Protein AF-A0A7U2R170-F1 (afdb_monomer_lite)

Structure (mmCIF, N/CA/C/O backbone):
data_AF-A0A7U2R170-F1
#
_entry.id   AF-A0A7U2R170-F1
#
loop_
_atom_site.group_PDB
_atom_site.id
_atom_site.type_symbol
_atom_site.label_atom_id
_atom_site.label_alt_id
_atom_site.label_comp_id
_atom_site.label_asym_id
_atom_site.label_entity_id
_atom_site.label_seq_id
_atom_site.pdbx_PDB_ins_code
_atom_site.Cartn_x
_atom_site.Cartn_y
_atom_site.Cartn_z
_atom_site.occupancy
_atom_site.B_iso_or_equiv
_atom_site.auth_seq_id
_atom_site.auth_comp_id
_atom_site.auth_asym_id
_atom_site.auth_atom_id
_atom_site.pdbx_PDB_model_num
ATOM 1 N N . MET A 1 1 ? 40.709 6.756 3.808 1.00 40.75 1 MET A N 1
ATOM 2 C CA . MET A 1 1 ? 39.372 6.454 4.361 1.00 40.75 1 MET A CA 1
ATOM 3 C C . MET A 1 1 ? 38.359 6.816 3.289 1.00 40.75 1 MET A C 1
ATOM 5 O O . MET A 1 1 ? 38.402 7.969 2.874 1.00 40.75 1 MET A O 1
ATOM 9 N N . PRO A 1 2 ? 37.544 5.894 2.751 1.00 46.97 2 PRO A N 1
ATOM 10 C CA . PRO A 1 2 ? 36.473 6.297 1.856 1.00 46.97 2 PRO A CA 1
ATOM 11 C C . PRO A 1 2 ? 35.321 6.879 2.682 1.00 46.97 2 PRO A C 1
ATOM 13 O O . PRO A 1 2 ? 35.068 6.455 3.809 1.00 46.97 2 PRO A O 1
ATOM 16 N N . SER A 1 3 ? 34.716 7.917 2.118 1.00 48.41 3 SER A N 1
ATOM 17 C CA . SER A 1 3 ? 33.697 8.773 2.718 1.00 48.41 3 SER A CA 1
ATOM 18 C C . SER A 1 3 ? 32.460 7.972 3.130 1.00 48.41 3 SER A C 1
ATOM 20 O O . SER A 1 3 ? 31.858 7.298 2.297 1.00 48.41 3 SER A O 1
ATOM 22 N N . LEU A 1 4 ? 32.089 8.074 4.405 1.00 58.50 4 LEU A N 1
ATOM 23 C CA . LEU A 1 4 ? 30.773 7.693 4.911 1.00 58.50 4 LEU A CA 1
ATOM 24 C C . LEU A 1 4 ? 29.736 8.738 4.468 1.00 58.50 4 LEU A C 1
ATOM 26 O O . LEU A 1 4 ? 30.036 9.931 4.410 1.00 58.50 4 LEU A O 1
ATOM 30 N N . ASP A 1 5 ? 28.539 8.244 4.163 1.00 45.16 5 ASP A N 1
ATOM 31 C CA . ASP A 1 5 ? 27.272 8.974 4.083 1.00 45.16 5 ASP A CA 1
ATOM 32 C C . ASP A 1 5 ? 27.109 10.023 2.972 1.00 45.16 5 ASP A C 1
ATOM 34 O O . ASP A 1 5 ? 26.873 11.205 3.212 1.00 45.16 5 ASP A O 1
ATOM 38 N N . SER A 1 6 ? 27.048 9.558 1.721 1.00 44.22 6 SER A N 1
ATOM 39 C CA . SER A 1 6 ? 26.033 10.103 0.805 1.00 44.22 6 SER A CA 1
ATOM 40 C C . SER A 1 6 ? 24.726 9.344 1.018 1.00 44.22 6 SER A C 1
ATOM 42 O O . SER A 1 6 ? 24.287 8.572 0.173 1.00 44.22 6 SER A O 1
ATOM 44 N N . CYS A 1 7 ? 24.080 9.581 2.162 1.00 52.56 7 CYS A N 1
ATOM 45 C CA . CYS A 1 7 ? 22.629 9.452 2.238 1.00 52.56 7 CYS A CA 1
ATOM 46 C C . CYS A 1 7 ? 22.054 10.587 1.387 1.00 52.56 7 CYS A C 1
ATOM 48 O O . CYS A 1 7 ? 21.717 11.662 1.890 1.00 52.56 7 CYS A O 1
ATOM 50 N N . SER A 1 8 ? 22.043 10.382 0.067 1.00 57.25 8 SER A N 1
ATOM 51 C CA . SER A 1 8 ? 21.353 11.254 -0.870 1.00 57.25 8 SER A CA 1
ATOM 52 C C . SER A 1 8 ? 19.898 11.302 -0.431 1.00 57.25 8 SER A C 1
ATOM 54 O O . SER A 1 8 ? 19.175 10.316 -0.550 1.00 57.25 8 SER A O 1
ATOM 56 N N . LYS A 1 9 ? 19.477 12.442 0.126 1.00 61.91 9 LYS A N 1
ATOM 57 C CA . LYS A 1 9 ? 18.053 12.717 0.313 1.00 61.91 9 LYS A CA 1
ATOM 58 C C . LYS A 1 9 ? 17.364 12.464 -1.031 1.00 61.91 9 LYS A C 1
ATOM 60 O O . LYS A 1 9 ? 17.925 12.885 -2.051 1.00 61.91 9 LYS A O 1
ATOM 65 N N . PRO A 1 10 ? 16.210 11.779 -1.050 1.00 61.88 10 PRO A N 1
ATOM 66 C CA . PRO A 1 10 ? 15.479 11.588 -2.289 1.00 61.88 10 PRO A CA 1
ATOM 67 C C . PRO A 1 10 ? 15.266 12.955 -2.942 1.00 61.88 10 PRO A C 1
ATOM 69 O O . PRO A 1 10 ? 14.991 13.951 -2.268 1.00 61.88 10 PRO A O 1
ATOM 72 N N . SER A 1 11 ? 15.474 13.020 -4.258 1.00 75.62 11 SER A N 1
ATOM 7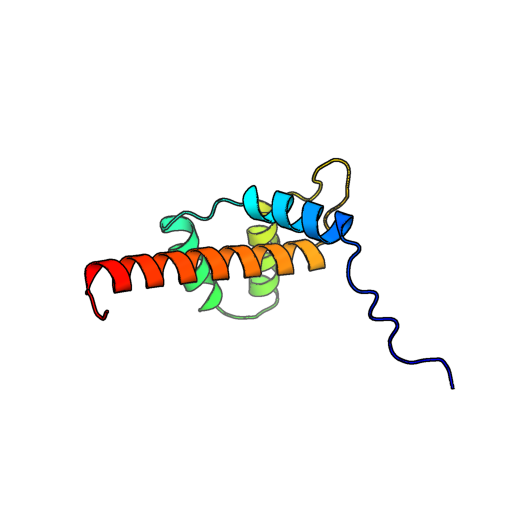3 C CA . SER A 1 11 ? 15.109 14.207 -5.031 1.00 75.62 11 SER A CA 1
ATOM 74 C C . SER A 1 11 ? 13.629 14.514 -4.787 1.00 75.62 11 SER A C 1
ATOM 76 O O . SER A 1 11 ? 12.833 13.593 -4.608 1.00 75.62 11 SER A O 1
ATOM 78 N N . SER A 1 12 ? 13.235 15.788 -4.834 1.00 83.88 12 SER A N 1
ATOM 79 C CA . SER A 1 12 ? 11.825 16.190 -4.700 1.00 83.88 12 SER A CA 1
ATOM 80 C C . SER A 1 12 ? 10.902 15.440 -5.675 1.00 83.88 12 SER A C 1
ATOM 82 O O . SER A 1 12 ? 9.734 15.217 -5.370 1.00 83.88 12 SER A O 1
ATOM 84 N N . GLU A 1 13 ? 11.424 15.021 -6.829 1.00 88.62 13 GLU A N 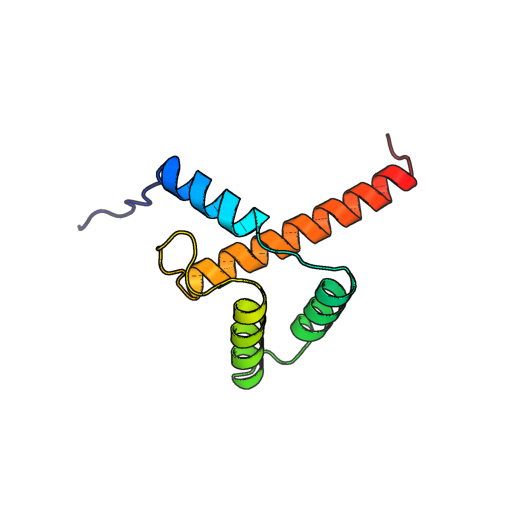1
ATOM 85 C CA . GLU A 1 13 ? 10.694 14.211 -7.806 1.00 88.62 13 GLU A CA 1
ATOM 86 C C . GLU A 1 13 ? 10.497 12.754 -7.354 1.00 88.62 13 GLU A C 1
ATOM 88 O O . GLU A 1 13 ? 9.431 12.182 -7.574 1.00 88.62 13 GLU A O 1
ATOM 93 N N . GLU A 1 14 ? 11.503 12.168 -6.703 1.00 88.69 14 GLU A N 1
ATOM 94 C CA . GLU A 1 14 ? 11.467 10.794 -6.193 1.00 88.69 14 GLU A CA 1
ATOM 95 C C . GLU A 1 14 ? 10.462 10.677 -5.045 1.00 88.69 14 GLU A C 1
ATOM 97 O O . GLU A 1 14 ? 9.606 9.799 -5.051 1.00 88.69 14 GLU A O 1
ATOM 102 N N . GLU A 1 15 ? 10.487 11.630 -4.113 1.00 90.00 15 GLU A N 1
ATOM 103 C CA . GLU A 1 15 ? 9.507 11.702 -3.027 1.00 90.00 15 GLU A CA 1
ATOM 104 C C . GLU A 1 15 ? 8.082 11.901 -3.568 1.00 90.00 15 GLU A C 1
ATOM 106 O O . GLU A 1 15 ? 7.139 11.237 -3.136 1.00 90.00 15 GLU A O 1
ATOM 111 N N . ALA A 1 16 ? 7.903 12.772 -4.568 1.00 93.38 16 ALA A N 1
ATOM 112 C CA . ALA A 1 16 ? 6.604 12.960 -5.208 1.00 93.38 16 ALA A CA 1
ATOM 113 C C . ALA A 1 16 ? 6.113 11.683 -5.911 1.00 93.38 16 ALA A C 1
ATOM 115 O O . ALA A 1 16 ? 4.918 11.386 -5.868 1.00 93.38 16 ALA A O 1
ATOM 116 N N . TRP A 1 17 ? 7.010 10.935 -6.556 1.00 94.81 17 TRP A N 1
ATOM 117 C CA . TRP A 1 17 ? 6.688 9.663 -7.199 1.00 94.81 17 TRP A CA 1
ATOM 118 C C . TRP A 1 17 ? 6.310 8.586 -6.171 1.00 94.81 17 TRP A C 1
ATOM 120 O O . TRP A 1 17 ? 5.263 7.954 -6.315 1.00 94.81 17 TRP A O 1
ATOM 130 N N . GLN A 1 18 ? 7.064 8.457 -5.076 1.00 93.75 18 GLN A N 1
ATOM 131 C CA . GLN A 1 18 ? 6.742 7.538 -3.978 1.00 93.75 18 GLN A CA 1
ATOM 132 C C . GLN A 1 18 ? 5.397 7.872 -3.322 1.00 93.75 18 GLN A C 1
ATOM 134 O O . GLN A 1 18 ? 4.609 6.971 -3.048 1.00 93.75 18 GLN A O 1
ATOM 139 N N . ASN A 1 19 ? 5.076 9.156 -3.142 1.00 93.94 19 ASN A N 1
ATOM 140 C CA . ASN A 1 19 ? 3.778 9.587 -2.615 1.00 93.94 19 ASN A CA 1
ATOM 141 C C . ASN A 1 19 ? 2.609 9.225 -3.545 1.00 93.94 19 ASN A C 1
ATOM 143 O O . ASN A 1 19 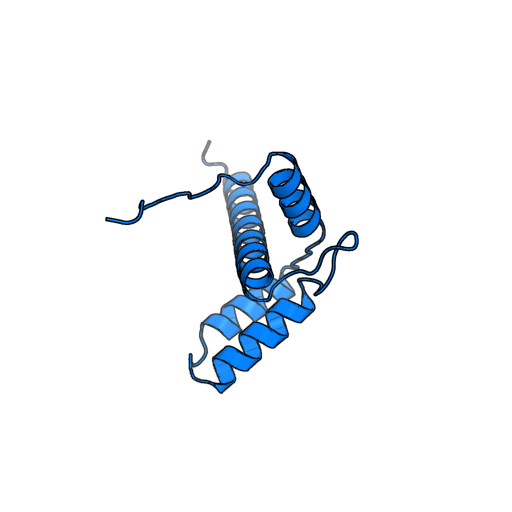? 1.529 8.862 -3.069 1.00 93.94 19 ASN A O 1
ATOM 147 N N . ARG A 1 20 ? 2.804 9.289 -4.870 1.00 95.44 20 ARG A N 1
ATOM 148 C CA . ARG A 1 20 ? 1.803 8.823 -5.845 1.00 95.44 20 ARG A CA 1
ATOM 149 C C . ARG A 1 20 ? 1.651 7.308 -5.812 1.00 95.44 20 ARG A C 1
ATOM 151 O O . ARG A 1 20 ? 0.519 6.828 -5.822 1.00 95.44 20 ARG A O 1
ATOM 158 N N . LEU A 1 21 ? 2.754 6.566 -5.724 1.00 95.00 21 LEU A N 1
ATOM 159 C CA . LEU A 1 21 ? 2.727 5.112 -5.564 1.00 95.00 21 LEU A CA 1
ATOM 160 C C . LEU A 1 21 ? 1.977 4.716 -4.283 1.00 95.00 21 LEU A C 1
ATOM 162 O O . LEU A 1 21 ? 1.056 3.906 -4.337 1.00 95.00 21 LEU A O 1
ATOM 166 N N . LEU A 1 22 ? 2.308 5.348 -3.156 1.00 94.12 22 LEU A N 1
ATOM 167 C CA . LEU A 1 22 ? 1.653 5.144 -1.865 1.00 94.12 22 LEU A CA 1
ATOM 168 C C . LEU A 1 22 ? 0.145 5.404 -1.945 1.00 94.12 22 LEU A C 1
ATOM 170 O O . LEU A 1 22 ? -0.650 4.606 -1.460 1.00 94.12 22 LEU A O 1
ATOM 174 N N . SER A 1 23 ? -0.250 6.498 -2.598 1.00 92.50 23 SER A N 1
ATOM 175 C CA . SER A 1 23 ? -1.658 6.885 -2.755 1.00 92.50 23 SER A CA 1
ATOM 176 C C . SER A 1 23 ? -2.451 5.947 -3.677 1.00 92.50 23 SER A C 1
ATOM 178 O O . SER A 1 23 ? -3.678 5.958 -3.641 1.00 92.50 23 SER A O 1
ATOM 180 N N . ASN A 1 24 ? -1.779 5.131 -4.499 1.00 92.81 24 ASN A N 1
ATOM 181 C CA . ASN A 1 24 ? -2.415 4.093 -5.319 1.00 92.81 24 ASN A CA 1
ATOM 182 C C . ASN A 1 24 ? -2.663 2.787 -4.550 1.00 92.81 24 ASN A C 1
ATOM 184 O O . ASN A 1 24 ? -3.359 1.904 -5.053 1.00 92.81 24 ASN A O 1
ATOM 188 N N . ILE A 1 25 ? -2.114 2.643 -3.344 1.00 92.50 25 ILE A N 1
ATOM 189 C CA . ILE A 1 25 ? -2.285 1.438 -2.538 1.00 92.50 25 ILE A CA 1
ATOM 190 C C . ILE A 1 25 ? -3.553 1.566 -1.708 1.00 92.50 25 ILE A C 1
ATOM 192 O O . ILE A 1 25 ? -3.692 2.458 -0.874 1.00 92.50 25 ILE A O 1
ATOM 196 N N . HIS A 1 26 ? -4.469 0.621 -1.905 1.00 89.75 26 HIS A N 1
ATOM 197 C CA . HIS A 1 26 ? -5.701 0.544 -1.137 1.00 89.75 26 HIS A CA 1
ATOM 198 C C . HIS A 1 26 ? -5.691 -0.657 -0.185 1.00 89.75 26 HIS A C 1
ATOM 200 O O . HIS A 1 26 ? -5.691 -1.814 -0.612 1.00 89.75 26 HIS A O 1
ATOM 206 N N . ILE A 1 27 ? -5.726 -0.379 1.120 1.00 89.38 27 ILE A N 1
ATOM 207 C CA . ILE A 1 27 ? -5.831 -1.388 2.180 1.00 89.38 27 ILE A CA 1
ATOM 208 C C . ILE A 1 27 ? -7.205 -1.237 2.833 1.00 89.38 27 ILE A C 1
ATOM 210 O O . ILE A 1 27 ? -7.468 -0.250 3.514 1.00 89.38 27 ILE A O 1
ATOM 214 N N . SER A 1 28 ? -8.085 -2.217 2.613 1.00 89.38 28 SER A N 1
ATOM 215 C CA . SER A 1 28 ? -9.393 -2.266 3.264 1.00 89.38 28 SER A CA 1
ATOM 216 C C . SER A 1 28 ? -9.271 -2.771 4.703 1.00 89.38 28 SER A C 1
ATOM 218 O O . SER A 1 28 ? -8.235 -3.298 5.122 1.00 89.38 28 SER A O 1
ATOM 220 N N . ASP A 1 29 ? -10.356 -2.673 5.461 1.00 86.19 29 ASP A N 1
ATOM 221 C CA . ASP A 1 29 ? -10.432 -3.172 6.834 1.00 86.19 29 ASP A CA 1
ATOM 222 C C . ASP A 1 29 ? -10.214 -4.687 6.919 1.00 86.19 29 ASP A C 1
ATOM 224 O O . ASP A 1 29 ? -9.552 -5.188 7.833 1.00 86.19 29 ASP A O 1
ATOM 228 N N . GLU A 1 30 ? -10.745 -5.426 5.949 1.00 87.88 30 GLU A N 1
ATOM 229 C CA . GLU A 1 30 ? -10.559 -6.868 5.819 1.00 87.88 30 GLU A CA 1
ATOM 230 C C . GLU A 1 30 ? -9.097 -7.202 5.527 1.00 87.88 30 GLU A C 1
ATOM 232 O O . GLU A 1 30 ? -8.538 -8.105 6.158 1.00 87.88 30 GLU A O 1
ATOM 237 N N . HIS A 1 31 ? -8.462 -6.447 4.621 1.00 89.25 31 HIS A N 1
ATOM 238 C CA . HIS A 1 31 ? -7.040 -6.595 4.321 1.00 89.25 31 HIS A CA 1
ATOM 239 C C . HIS A 1 31 ? -6.194 -6.328 5.565 1.00 89.25 31 HIS A C 1
ATOM 241 O O . HIS A 1 31 ? -5.354 -7.155 5.917 1.00 89.25 31 HIS A O 1
ATOM 247 N N . LEU A 1 32 ? -6.457 -5.238 6.288 1.00 86.44 32 LEU A N 1
ATOM 248 C CA . LEU A 1 32 ? -5.722 -4.897 7.503 1.00 86.44 32 LEU A CA 1
ATOM 249 C C . LEU A 1 32 ? -5.850 -5.989 8.576 1.00 86.44 32 LEU A C 1
ATOM 251 O O . LEU A 1 32 ? -4.849 -6.414 9.153 1.00 86.44 32 LEU A O 1
ATOM 255 N N . ASN A 1 33 ? -7.058 -6.509 8.803 1.00 85.69 33 ASN A N 1
ATOM 256 C CA . ASN A 1 33 ? -7.280 -7.610 9.743 1.00 85.69 33 ASN A CA 1
ATOM 257 C C . ASN A 1 33 ? -6.538 -8.892 9.338 1.00 85.69 33 ASN A C 1
ATOM 259 O O . ASN A 1 33 ? -5.987 -9.588 10.195 1.00 85.69 33 ASN A O 1
ATOM 263 N N . ALA A 1 34 ? -6.510 -9.218 8.044 1.00 85.12 34 ALA A N 1
ATOM 264 C CA . ALA A 1 34 ? -5.753 -10.358 7.541 1.00 85.12 34 ALA A CA 1
ATOM 265 C C . ALA A 1 34 ? -4.240 -10.162 7.735 1.00 85.12 34 ALA A C 1
ATOM 267 O O . ALA A 1 34 ? -3.561 -11.080 8.199 1.00 85.12 34 ALA A O 1
ATOM 268 N N . LEU A 1 35 ? -3.722 -8.961 7.462 1.00 84.50 35 LEU A N 1
ATOM 269 C CA . LEU A 1 35 ? -2.310 -8.611 7.634 1.00 84.50 35 LEU A CA 1
ATOM 270 C C . LEU A 1 35 ? -1.863 -8.702 9.097 1.00 84.50 35 LEU A C 1
ATOM 272 O O . LEU A 1 35 ? -0.810 -9.271 9.378 1.00 84.50 35 LEU A O 1
ATOM 276 N N . LEU A 1 36 ? -2.689 -8.235 10.036 1.00 80.88 36 LEU A N 1
ATOM 277 C CA . LEU A 1 36 ? -2.421 -8.354 11.475 1.00 80.88 36 LEU A CA 1
ATOM 278 C C . LEU A 1 36 ? -2.390 -9.814 11.954 1.00 80.88 36 LEU A C 1
ATOM 280 O O . LEU A 1 36 ? -1.625 -10.170 12.846 1.00 80.88 36 LEU A O 1
ATOM 284 N N . ARG A 1 37 ? -3.204 -10.691 11.357 1.00 81.81 37 ARG A N 1
ATOM 285 C CA . ARG A 1 37 ? -3.162 -12.133 11.652 1.00 81.81 37 ARG A CA 1
ATOM 286 C C . ARG A 1 37 ? -1.937 -12.807 11.044 1.00 81.81 37 ARG A C 1
ATOM 288 O O . ARG A 1 37 ? -1.378 -13.710 11.659 1.00 81.81 37 ARG A O 1
ATOM 295 N N . LEU A 1 38 ? -1.523 -12.378 9.851 1.00 77.19 38 LEU A N 1
ATOM 296 C CA . LEU A 1 38 ? -0.320 -12.879 9.186 1.00 77.19 38 LEU A CA 1
ATOM 297 C C . LEU A 1 38 ? 0.950 -12.490 9.951 1.00 77.19 38 LEU A C 1
ATOM 299 O O . LEU A 1 38 ? 1.837 -13.328 10.099 1.00 77.19 38 LEU A O 1
ATOM 303 N N . SER A 1 39 ? 1.024 -11.267 10.484 1.00 70.50 39 SER A N 1
ATOM 304 C CA . SER A 1 39 ? 2.171 -10.808 11.280 1.00 70.50 39 SER A CA 1
ATOM 305 C C . SER A 1 39 ? 2.304 -11.530 12.626 1.00 70.50 39 SER A C 1
ATOM 307 O O . SER A 1 39 ? 3.412 -11.648 13.145 1.00 70.50 39 SER A O 1
ATOM 309 N N . ALA A 1 40 ? 1.204 -12.073 13.157 1.00 73.94 40 ALA A N 1
ATOM 310 C CA . ALA A 1 40 ? 1.196 -12.923 14.347 1.00 73.94 40 ALA A CA 1
ATOM 311 C C . ALA A 1 40 ? 1.673 -14.374 14.087 1.00 73.94 40 ALA A C 1
ATOM 313 O O . ALA A 1 40 ? 1.771 -15.162 15.029 1.00 73.94 40 ALA A O 1
ATOM 314 N N . GLY A 1 41 ? 1.943 -14.749 12.829 1.00 71.62 41 GLY A N 1
ATOM 315 C CA . GLY A 1 41 ? 2.411 -16.083 12.434 1.00 71.62 41 GLY A CA 1
ATOM 316 C C . GLY A 1 41 ? 3.916 -16.330 12.638 1.00 71.62 41 GLY A C 1
ATOM 317 O O . GLY A 1 41 ? 4.665 -15.452 13.067 1.00 71.62 41 GLY A O 1
ATOM 318 N N . SER A 1 42 ? 4.386 -17.544 12.309 1.00 68.75 42 SER A N 1
ATOM 319 C CA . SER A 1 42 ? 5.817 -17.888 12.370 1.00 68.75 42 SER A CA 1
ATOM 320 C C . SER A 1 42 ? 6.633 -17.082 11.352 1.00 68.75 42 SER A C 1
ATOM 322 O O . SER A 1 42 ? 6.283 -16.987 10.177 1.00 68.75 42 SER A O 1
ATOM 324 N N . ARG A 1 43 ? 7.769 -16.530 11.796 1.00 77.31 43 ARG A N 1
ATOM 325 C CA . ARG A 1 43 ? 8.753 -15.834 10.944 1.00 77.31 43 ARG A CA 1
ATOM 326 C C . ARG A 1 43 ? 9.804 -16.811 10.409 1.00 77.31 43 ARG A C 1
ATOM 328 O O . ARG A 1 43 ? 11.000 -16.566 10.508 1.00 77.31 43 ARG A O 1
ATOM 335 N N . ASP A 1 44 ? 9.346 -17.960 9.924 1.00 82.56 44 ASP A N 1
ATOM 336 C CA . ASP A 1 44 ? 10.189 -18.915 9.205 1.00 82.56 44 ASP A CA 1
ATOM 337 C C . ASP A 1 44 ? 10.276 -18.541 7.713 1.00 82.56 44 ASP A C 1
ATOM 339 O O . ASP A 1 44 ? 9.623 -17.605 7.249 1.00 82.56 44 ASP A O 1
ATOM 343 N N . GLU A 1 45 ? 11.087 -19.267 6.944 1.00 82.06 45 GLU A N 1
ATOM 344 C CA . GLU A 1 45 ? 11.267 -19.041 5.503 1.00 82.06 45 GLU A CA 1
ATOM 345 C C . GLU A 1 45 ? 9.931 -19.019 4.735 1.00 82.06 45 GLU A C 1
ATOM 347 O O . GLU A 1 45 ? 9.720 -18.177 3.861 1.00 82.06 45 GLU A O 1
ATOM 352 N N . ARG A 1 46 ? 8.972 -19.880 5.108 1.00 82.94 46 ARG A N 1
ATOM 353 C CA . ARG A 1 46 ? 7.631 -19.882 4.501 1.00 82.94 46 ARG A CA 1
ATOM 354 C C . ARG A 1 46 ? 6.837 -18.638 4.888 1.00 82.94 46 ARG A C 1
ATOM 356 O O . ARG A 1 46 ? 6.085 -18.127 4.059 1.00 82.94 46 ARG A O 1
ATOM 363 N N . GLY A 1 47 ? 6.990 -18.158 6.118 1.00 81.25 47 GLY A N 1
ATOM 364 C CA . GLY A 1 47 ? 6.458 -16.883 6.587 1.00 81.25 47 GLY A CA 1
ATOM 365 C C . GLY A 1 47 ? 6.982 -15.710 5.760 1.00 81.25 47 GLY A C 1
ATOM 366 O O . GLY A 1 47 ? 6.187 -14.913 5.265 1.00 81.25 47 GLY A O 1
ATOM 367 N N . TYR A 1 48 ? 8.293 -15.651 5.514 1.00 81.12 48 TYR A N 1
ATOM 368 C CA . TYR A 1 48 ? 8.900 -14.614 4.672 1.00 81.12 48 TYR A CA 1
ATOM 369 C C . TYR A 1 48 ? 8.406 -14.661 3.221 1.00 81.12 48 TYR A C 1
ATOM 371 O O . TYR A 1 48 ? 8.044 -13.622 2.670 1.00 81.12 48 TYR A O 1
ATOM 379 N N . ILE A 1 49 ? 8.293 -15.853 2.621 1.00 84.19 49 ILE A N 1
ATOM 380 C CA . ILE A 1 49 ? 7.723 -16.011 1.271 1.00 84.19 49 ILE A CA 1
ATOM 381 C C . ILE A 1 49 ? 6.285 -15.480 1.225 1.00 84.19 49 ILE A C 1
ATOM 383 O O . ILE A 1 49 ? 5.933 -14.731 0.315 1.00 84.19 49 ILE A O 1
ATOM 387 N N . LYS A 1 50 ? 5.453 -15.825 2.216 1.00 83.31 50 LYS A N 1
ATOM 388 C CA . LYS A 1 50 ? 4.072 -15.326 2.296 1.00 83.31 50 LYS A CA 1
ATOM 389 C C . LYS A 1 50 ? 4.018 -13.806 2.403 1.00 83.31 50 LYS A C 1
ATOM 391 O O . LYS A 1 50 ? 3.164 -13.204 1.758 1.00 83.31 50 LYS A O 1
ATOM 396 N N . ILE A 1 51 ? 4.915 -13.191 3.174 1.00 83.12 51 ILE A N 1
ATOM 397 C CA . ILE A 1 51 ? 4.991 -11.730 3.307 1.00 83.12 51 ILE A CA 1
ATOM 398 C C . ILE A 1 51 ? 5.319 -11.086 1.957 1.00 83.12 51 ILE A C 1
ATOM 400 O O . ILE A 1 51 ? 4.578 -10.211 1.523 1.00 83.12 51 ILE A O 1
ATOM 404 N N . ILE A 1 52 ? 6.356 -11.555 1.254 1.00 85.19 52 ILE A N 1
ATOM 405 C CA . ILE A 1 52 ? 6.747 -10.996 -0.054 1.00 85.19 52 ILE A CA 1
ATOM 406 C C . ILE A 1 52 ? 5.622 -11.152 -1.084 1.00 85.19 52 ILE A C 1
ATOM 408 O O . ILE A 1 52 ? 5.295 -10.205 -1.797 1.00 85.19 52 ILE A O 1
ATOM 412 N N . VAL A 1 53 ? 4.987 -12.327 -1.144 1.00 87.19 53 VAL A N 1
ATOM 413 C CA . VAL A 1 53 ? 3.837 -12.557 -2.035 1.00 87.19 53 VAL A CA 1
ATOM 414 C C . VAL A 1 53 ? 2.691 -11.607 -1.696 1.00 87.19 53 VAL A C 1
ATOM 416 O O . VAL A 1 53 ? 2.087 -11.043 -2.602 1.00 87.19 53 VAL A O 1
ATOM 419 N N . THR A 1 54 ? 2.429 -11.388 -0.406 1.00 88.06 54 THR A N 1
ATOM 420 C CA . THR A 1 54 ? 1.388 -10.461 0.047 1.00 88.06 54 THR A CA 1
ATOM 421 C C . THR A 1 54 ? 1.705 -9.029 -0.372 1.00 88.06 54 THR A C 1
ATOM 423 O O . THR A 1 54 ? 0.838 -8.379 -0.940 1.00 88.06 54 THR A O 1
ATOM 426 N N . ILE A 1 55 ? 2.939 -8.549 -0.176 1.00 89.12 55 ILE A N 1
ATOM 427 C CA . ILE A 1 55 ? 3.366 -7.202 -0.598 1.00 89.12 55 ILE A CA 1
ATOM 428 C C . ILE A 1 55 ? 3.093 -6.997 -2.093 1.00 89.12 55 ILE A C 1
ATOM 430 O O . ILE A 1 55 ? 2.503 -5.990 -2.475 1.00 89.12 55 ILE A O 1
ATOM 434 N N . 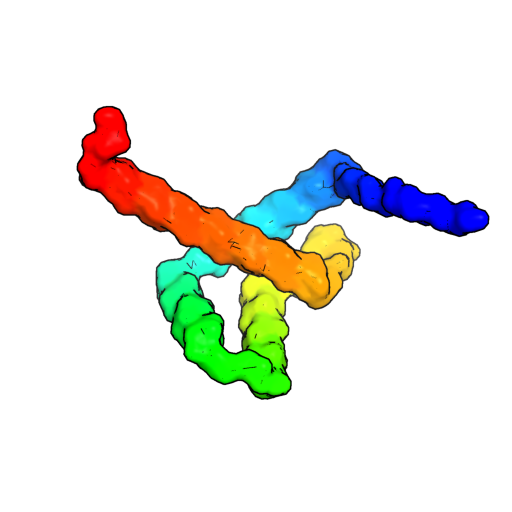ARG A 1 56 ? 3.428 -7.983 -2.934 1.00 88.62 56 ARG A N 1
ATOM 435 C CA . ARG A 1 56 ? 3.207 -7.926 -4.391 1.00 88.62 56 ARG A CA 1
ATOM 436 C C . ARG A 1 56 ? 1.732 -7.936 -4.809 1.00 88.62 56 ARG A C 1
ATOM 438 O O . ARG A 1 56 ? 1.435 -7.609 -5.953 1.00 88.62 56 ARG A O 1
ATOM 445 N N . CYS A 1 57 ? 0.806 -8.298 -3.918 1.00 90.00 57 CYS A N 1
ATOM 446 C CA . CYS A 1 57 ? -0.629 -8.139 -4.171 1.00 90.00 57 CYS A CA 1
ATOM 447 C C . CYS A 1 57 ? -1.096 -6.683 -4.034 1.00 90.00 57 CYS A C 1
ATOM 449 O O . CYS A 1 57 ? -2.130 -6.335 -4.598 1.00 90.00 57 CYS A O 1
ATOM 451 N N . PHE A 1 58 ? -0.363 -5.851 -3.288 1.00 91.06 58 PHE A N 1
ATOM 452 C CA . PHE A 1 58 ? -0.731 -4.460 -3.015 1.00 91.06 58 PHE A CA 1
ATOM 453 C C . PHE A 1 58 ? 0.154 -3.461 -3.753 1.00 91.06 58 PHE A C 1
ATOM 455 O O . PHE A 1 58 ? -0.342 -2.438 -4.216 1.00 91.06 58 PHE A O 1
ATOM 462 N N . VAL A 1 59 ? 1.449 -3.752 -3.868 1.00 93.31 59 VAL A N 1
ATOM 463 C CA . VAL A 1 59 ? 2.416 -2.872 -4.520 1.00 93.31 59 VAL A CA 1
ATOM 464 C C . VAL A 1 59 ? 2.767 -3.433 -5.895 1.00 93.31 59 VAL A C 1
ATOM 466 O O . VAL A 1 59 ? 3.261 -4.563 -5.984 1.00 93.31 59 VAL A O 1
ATOM 469 N N . PRO A 1 60 ? 2.528 -2.678 -6.980 1.00 92.19 60 PRO A N 1
ATOM 470 C CA . PRO A 1 60 ? 2.879 -3.128 -8.316 1.00 92.19 60 PRO A CA 1
ATOM 471 C C . PRO A 1 60 ? 4.403 -3.205 -8.479 1.00 92.19 60 PRO A C 1
ATOM 473 O O . PRO A 1 60 ? 5.136 -2.369 -7.963 1.00 92.19 60 PRO A O 1
ATOM 476 N N . GLN A 1 61 ? 4.884 -4.181 -9.252 1.00 90.62 61 GLN A N 1
ATOM 477 C CA . GLN A 1 61 ? 6.318 -4.324 -9.565 1.00 90.62 61 GLN A CA 1
ATOM 478 C C . GLN A 1 61 ? 6.842 -3.230 -10.512 1.00 90.62 61 GLN A C 1
ATOM 480 O O . GLN A 1 61 ? 8.050 -3.038 -10.640 1.00 90.62 61 GLN A O 1
ATOM 485 N N . ALA A 1 62 ? 5.941 -2.515 -11.185 1.00 93.56 62 ALA A N 1
ATOM 486 C CA . ALA A 1 62 ? 6.259 -1.354 -11.999 1.00 93.56 62 ALA A CA 1
ATOM 487 C C . ALA A 1 62 ? 5.166 -0.290 -11.853 1.00 93.56 62 ALA A C 1
ATOM 489 O O . ALA A 1 62 ? 3.979 -0.616 -11.842 1.00 93.56 62 ALA A O 1
ATOM 490 N N . PHE A 1 63 ? 5.564 0.976 -11.758 1.00 94.69 63 PHE A N 1
ATOM 491 C CA . PHE A 1 63 ? 4.658 2.112 -11.605 1.00 94.69 63 PHE A CA 1
ATOM 492 C C . PHE A 1 63 ? 5.222 3.341 -12.324 1.00 94.69 63 PHE A C 1
ATOM 494 O O . PHE A 1 63 ? 6.382 3.695 -12.120 1.00 94.69 63 PHE A O 1
ATOM 501 N N . GLU A 1 64 ? 4.413 3.983 -13.177 1.00 93.25 64 GLU A N 1
ATOM 502 C CA . GLU A 1 64 ? 4.837 5.114 -14.029 1.00 93.25 64 GLU A CA 1
ATOM 503 C C . GLU A 1 64 ? 6.151 4.818 -14.788 1.00 93.25 64 GLU A C 1
ATOM 505 O O . GLU A 1 64 ? 7.112 5.579 -14.715 1.00 93.25 64 GLU A O 1
ATOM 510 N N . ASP A 1 65 ? 6.211 3.660 -15.458 1.00 92.81 65 ASP A N 1
ATOM 511 C CA . ASP A 1 65 ? 7.367 3.172 -16.234 1.00 92.81 65 ASP A CA 1
ATOM 512 C C . ASP A 1 65 ? 8.668 2.956 -15.432 1.00 92.81 65 ASP A C 1
ATOM 514 O O . ASP A 1 65 ? 9.724 2.679 -16.006 1.00 92.81 65 ASP A O 1
ATOM 518 N N . ARG A 1 66 ? 8.605 3.020 -14.095 1.00 92.12 66 ARG A N 1
ATOM 519 C CA . ARG A 1 66 ? 9.725 2.721 -13.191 1.00 92.12 66 ARG A CA 1
ATOM 520 C C . ARG A 1 66 ? 9.540 1.361 -12.533 1.00 92.12 66 ARG A C 1
ATOM 522 O O . ARG A 1 66 ? 8.434 0.992 -12.144 1.00 92.12 66 ARG A O 1
ATOM 529 N N . HIS A 1 67 ? 10.638 0.625 -12.383 1.00 93.88 67 HIS A N 1
ATOM 530 C CA . HIS A 1 67 ? 10.658 -0.620 -11.620 1.00 93.88 67 HIS A CA 1
ATOM 531 C C . HIS A 1 67 ? 10.587 -0.327 -10.118 1.00 93.88 67 HIS A C 1
ATOM 533 O O . HIS A 1 67 ? 11.347 0.497 -9.609 1.00 93.88 67 HIS A O 1
ATOM 539 N N . VAL A 1 68 ? 9.724 -1.048 -9.408 1.00 93.44 68 VAL A N 1
ATOM 540 C CA . VAL A 1 68 ? 9.625 -1.007 -7.948 1.00 93.44 68 VAL A CA 1
ATOM 541 C C . VAL A 1 68 ? 10.409 -2.195 -7.398 1.00 93.44 68 VAL A C 1
ATOM 543 O O . VAL A 1 68 ? 10.037 -3.346 -7.624 1.00 93.44 68 VAL A O 1
ATOM 546 N N . SER A 1 69 ? 11.528 -1.937 -6.712 1.00 92.69 69 SER A N 1
ATOM 547 C CA . SER A 1 69 ? 12.297 -3.008 -6.065 1.00 92.69 69 SER A CA 1
ATOM 548 C C . SER A 1 69 ? 11.492 -3.659 -4.941 1.00 92.69 69 SER A C 1
ATOM 550 O O . SER A 1 69 ? 10.620 -3.022 -4.357 1.00 92.69 69 SER A O 1
ATOM 552 N N . ASP A 1 70 ? 11.793 -4.917 -4.604 1.00 89.38 70 ASP A N 1
ATOM 553 C CA . ASP A 1 70 ? 11.125 -5.593 -3.481 1.00 89.38 70 ASP A CA 1
ATOM 554 C C . ASP A 1 70 ? 11.355 -4.842 -2.149 1.00 89.38 70 ASP A C 1
ATOM 556 O O . ASP A 1 70 ? 10.454 -4.784 -1.315 1.00 89.38 70 ASP A O 1
ATOM 560 N N . GLU A 1 71 ? 12.524 -4.214 -1.978 1.00 91.06 71 GLU A N 1
ATOM 561 C CA . GLU A 1 71 ? 12.867 -3.370 -0.821 1.00 91.06 71 GLU A CA 1
ATOM 562 C C . GLU A 1 71 ? 11.962 -2.135 -0.743 1.00 91.06 71 GLU A C 1
ATOM 564 O O . GLU A 1 71 ? 11.292 -1.909 0.263 1.00 91.06 71 GLU A O 1
ATOM 569 N N . LEU A 1 72 ? 11.862 -1.381 -1.842 1.00 92.31 72 LEU A N 1
ATOM 570 C CA . LEU A 1 72 ? 10.985 -0.217 -1.917 1.00 92.31 72 LEU A CA 1
ATOM 571 C C . LEU A 1 72 ? 9.515 -0.623 -1.763 1.00 92.31 72 LEU A C 1
ATOM 573 O O . LEU A 1 72 ? 8.749 0.061 -1.088 1.00 92.31 72 LEU A O 1
ATOM 577 N N . ALA A 1 73 ? 9.112 -1.739 -2.372 1.00 91.94 73 ALA A N 1
ATOM 578 C CA . ALA A 1 73 ? 7.756 -2.251 -2.256 1.00 91.94 73 ALA A CA 1
ATOM 579 C C . ALA A 1 73 ? 7.408 -2.569 -0.801 1.00 91.94 73 ALA A C 1
ATOM 581 O O . ALA A 1 73 ? 6.308 -2.255 -0.350 1.00 91.94 73 ALA A O 1
ATOM 582 N N . GLN A 1 74 ? 8.347 -3.146 -0.053 1.00 91.19 74 GLN A N 1
ATOM 583 C CA . GLN A 1 74 ? 8.175 -3.404 1.367 1.00 91.19 74 GLN A CA 1
ATOM 584 C C . GLN A 1 74 ? 8.028 -2.107 2.174 1.00 91.19 74 GLN A C 1
ATOM 586 O O . GLN A 1 74 ? 7.112 -2.014 2.993 1.00 91.19 74 GLN A O 1
ATOM 591 N N . ASP A 1 75 ? 8.875 -1.106 1.937 1.00 92.50 75 ASP A N 1
ATOM 592 C CA . ASP A 1 75 ? 8.822 0.173 2.657 1.00 92.50 75 ASP A CA 1
ATOM 593 C C . ASP A 1 75 ? 7.516 0.927 2.395 1.00 92.50 75 ASP A C 1
ATOM 595 O O . ASP A 1 75 ? 6.826 1.349 3.327 1.00 92.50 75 ASP A O 1
ATOM 599 N N . ILE A 1 76 ? 7.126 1.022 1.124 1.00 94.69 76 ILE A N 1
ATOM 600 C CA . ILE A 1 76 ? 5.875 1.650 0.703 1.00 94.69 76 ILE A CA 1
ATOM 601 C C . ILE A 1 76 ? 4.669 0.912 1.299 1.00 94.69 76 ILE A C 1
ATOM 603 O O . ILE A 1 76 ? 3.724 1.543 1.775 1.00 94.69 76 ILE A O 1
ATOM 607 N N . PHE A 1 77 ? 4.700 -0.422 1.315 1.00 92.94 77 PHE A N 1
ATOM 608 C CA . PHE A 1 77 ? 3.630 -1.225 1.895 1.00 92.94 77 PHE A CA 1
ATOM 609 C C . PHE A 1 77 ? 3.496 -1.020 3.408 1.00 92.94 77 PHE A C 1
ATOM 611 O O . PHE A 1 77 ? 2.386 -0.847 3.915 1.00 92.94 77 PHE A O 1
ATOM 618 N N . ASN A 1 78 ? 4.616 -0.991 4.135 1.00 91.31 78 ASN A N 1
ATOM 619 C CA . ASN A 1 78 ? 4.618 -0.708 5.569 1.00 91.31 78 ASN A CA 1
ATOM 620 C C . ASN A 1 78 ? 4.043 0.683 5.856 1.00 91.31 78 ASN A C 1
ATOM 622 O O . ASN A 1 78 ? 3.196 0.830 6.738 1.00 91.31 78 ASN A O 1
ATOM 626 N N . LEU A 1 79 ? 4.447 1.686 5.072 1.00 93.25 79 LEU A N 1
ATOM 627 C CA . LEU A 1 79 ? 3.943 3.048 5.207 1.00 93.25 79 LEU A CA 1
ATOM 628 C C . LEU A 1 79 ? 2.433 3.133 4.931 1.00 93.25 79 LEU A C 1
ATOM 630 O O . LEU A 1 79 ? 1.715 3.831 5.648 1.00 93.25 79 LEU A O 1
ATOM 634 N N . ALA A 1 80 ? 1.931 2.384 3.944 1.00 92.81 80 ALA A N 1
ATOM 635 C CA . ALA A 1 80 ? 0.500 2.286 3.668 1.00 92.81 80 ALA A CA 1
ATOM 636 C C . ALA A 1 80 ? -0.269 1.718 4.873 1.00 92.81 80 ALA A C 1
ATOM 638 O O . ALA A 1 80 ? -1.255 2.316 5.303 1.00 92.81 80 ALA A O 1
ATOM 639 N N . ILE A 1 81 ? 0.216 0.621 5.473 1.00 91.12 81 ILE A N 1
ATOM 640 C CA . ILE A 1 81 ? -0.387 0.036 6.683 1.00 91.12 81 ILE A CA 1
ATOM 641 C C . ILE A 1 81 ? -0.402 1.054 7.824 1.00 91.12 81 ILE A C 1
ATOM 643 O O . ILE A 1 81 ? -1.436 1.242 8.467 1.00 91.12 81 ILE A O 1
ATOM 647 N N . GLU A 1 82 ? 0.728 1.713 8.088 1.00 90.94 82 GLU A N 1
ATOM 648 C CA . GLU A 1 82 ? 0.817 2.710 9.153 1.00 90.94 82 GLU A CA 1
ATOM 649 C C . GLU A 1 82 ? -0.186 3.846 8.964 1.00 90.94 82 GLU A C 1
ATOM 651 O O . GLU A 1 82 ? -0.842 4.247 9.928 1.00 90.94 82 GLU A O 1
ATOM 656 N N . ASN A 1 83 ? -0.320 4.358 7.740 1.00 90.62 83 ASN A N 1
ATOM 657 C CA . ASN A 1 83 ? -1.264 5.424 7.429 1.00 90.62 83 ASN A CA 1
ATOM 658 C C . ASN A 1 83 ? -2.705 4.970 7.668 1.00 90.62 83 ASN A C 1
ATOM 660 O O . ASN A 1 83 ? -3.441 5.662 8.373 1.00 90.62 83 ASN A O 1
ATOM 664 N N . THR A 1 84 ? -3.081 3.778 7.196 1.00 90.12 84 THR A N 1
ATOM 665 C CA . THR A 1 84 ? -4.417 3.214 7.434 1.00 90.12 84 THR A CA 1
ATOM 666 C C . THR A 1 84 ? -4.699 3.022 8.929 1.00 90.12 84 THR A C 1
ATOM 668 O O . THR A 1 84 ? -5.783 3.359 9.410 1.00 90.12 84 THR A O 1
ATOM 671 N N . VAL A 1 85 ? -3.729 2.528 9.706 1.00 88.44 85 VAL A N 1
ATOM 672 C CA . VAL A 1 85 ? -3.874 2.372 11.165 1.00 88.44 85 VAL A CA 1
ATOM 673 C C . VAL A 1 85 ? -4.031 3.734 11.851 1.00 88.44 85 VAL A C 1
ATOM 675 O O . VAL A 1 85 ? -4.930 3.901 12.675 1.00 88.44 85 VAL A O 1
ATOM 678 N N . LYS A 1 86 ? -3.206 4.727 11.495 1.00 89.38 86 LYS A N 1
ATOM 679 C CA . LYS A 1 86 ? -3.279 6.095 12.042 1.00 89.38 86 LYS A CA 1
ATOM 680 C C . LYS A 1 86 ? -4.610 6.773 11.710 1.00 89.38 86 LYS A C 1
ATOM 682 O O . LYS A 1 86 ? -5.175 7.465 12.552 1.00 89.38 86 LYS A O 1
ATOM 687 N N . GLU A 1 87 ? -5.129 6.596 10.499 1.00 88.12 87 GLU A N 1
AT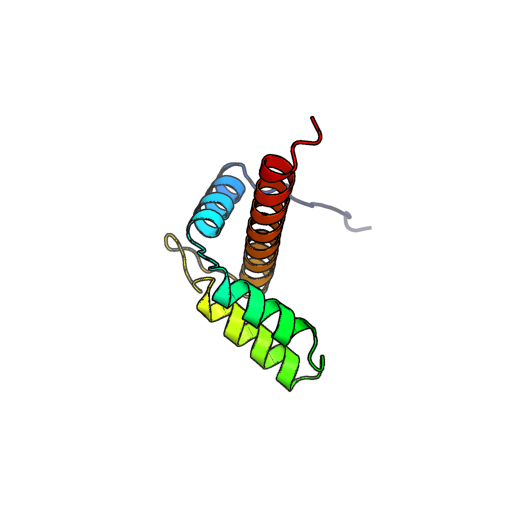OM 688 C CA . GLU A 1 87 ? -6.447 7.107 10.102 1.00 88.12 87 GLU A CA 1
ATOM 689 C C . GLU A 1 87 ? -7.578 6.474 10.909 1.00 88.12 87 GLU A C 1
ATOM 691 O O . GLU A 1 87 ? -8.440 7.191 11.418 1.00 88.12 87 GLU A O 1
ATOM 696 N N . LYS A 1 88 ? -7.537 5.154 11.113 1.00 85.81 88 LYS A N 1
ATOM 697 C CA . LYS A 1 88 ? -8.506 4.455 11.965 1.00 85.81 88 LYS A CA 1
ATOM 698 C C . LYS A 1 88 ? -8.475 4.936 13.409 1.00 85.81 88 LYS A C 1
ATOM 700 O O . LYS A 1 88 ? -9.534 5.191 13.976 1.00 85.81 88 LYS A O 1
ATOM 705 N N . LEU A 1 89 ? -7.287 5.082 13.996 1.00 85.75 89 LEU A N 1
ATOM 706 C CA . LEU A 1 89 ? -7.144 5.589 15.363 1.00 85.75 89 LEU A CA 1
ATOM 707 C C . LEU A 1 89 ? -7.706 7.007 15.489 1.00 85.75 89 LEU A C 1
ATOM 709 O O . LEU A 1 89 ? -8.527 7.246 16.369 1.00 85.75 89 LEU A O 1
ATOM 713 N N . ARG A 1 90 ? -7.379 7.905 14.550 1.00 85.69 90 ARG A N 1
ATOM 714 C CA . ARG A 1 90 ? -7.955 9.260 14.512 1.00 85.69 90 ARG A CA 1
ATOM 715 C C . ARG A 1 90 ? -9.473 9.249 14.361 1.00 85.69 90 ARG A C 1
ATOM 717 O O . ARG A 1 90 ? -10.151 10.052 14.992 1.00 85.69 90 ARG A O 1
ATOM 724 N N . SER A 1 91 ? -10.023 8.345 13.549 1.00 81.38 91 SER A N 1
ATOM 725 C CA . SER A 1 91 ? -11.476 8.192 13.410 1.00 81.38 91 SER A CA 1
ATOM 726 C C . SER A 1 91 ? -12.124 7.765 14.731 1.00 81.38 91 SER A C 1
ATOM 728 O O . SER A 1 91 ? -13.141 8.333 15.118 1.00 81.38 91 SER A O 1
ATOM 730 N N . ILE A 1 92 ? -11.507 6.836 15.465 1.00 80.44 92 ILE A N 1
ATOM 731 C CA . ILE A 1 92 ? -11.968 6.408 16.791 1.00 80.44 92 ILE A CA 1
ATOM 732 C C . ILE A 1 92 ? -11.866 7.564 17.795 1.00 80.44 92 ILE A C 1
ATOM 734 O O . ILE A 1 92 ? -12.836 7.845 18.491 1.00 80.44 92 ILE A O 1
ATOM 738 N N . GLU A 1 93 ? -10.736 8.264 17.869 1.00 72.38 93 GLU A N 1
ATOM 739 C CA . GLU A 1 93 ? -10.540 9.406 18.776 1.00 72.38 93 GLU A CA 1
ATOM 740 C C . GLU A 1 93 ? -11.523 10.549 18.483 1.00 72.38 93 GLU A C 1
ATOM 742 O O . GLU A 1 93 ? -12.106 11.119 19.405 1.00 72.38 93 GLU A O 1
ATOM 747 N N . SER A 1 94 ? -11.794 10.817 17.202 1.00 65.56 94 SER A N 1
ATOM 748 C CA . SER A 1 94 ? -12.787 11.802 16.764 1.00 65.56 94 SER A CA 1
ATOM 749 C C . SER A 1 94 ? -14.215 11.437 17.176 1.00 65.56 94 SER A C 1
ATOM 751 O O . SER A 1 94 ? -15.033 12.337 17.351 1.00 65.56 94 SER A O 1
ATOM 753 N N . ILE A 1 95 ? -14.533 10.146 17.316 1.00 59.72 95 ILE A N 1
ATOM 754 C CA . ILE A 1 95 ? -15.839 9.678 17.806 1.00 59.72 95 ILE A CA 1
ATOM 755 C C . ILE A 1 95 ? -15.927 9.810 19.335 1.00 59.72 95 ILE A C 1
ATOM 757 O O . ILE A 1 95 ? -17.004 10.084 19.861 1.00 59.72 95 ILE A O 1
ATOM 761 N N . HIS A 1 96 ? -14.811 9.646 20.053 1.00 59.22 96 HIS A N 1
ATOM 762 C CA . HIS A 1 96 ? -14.784 9.653 21.521 1.00 59.22 96 HIS A CA 1
ATOM 763 C C . HIS A 1 96 ? -14.510 11.031 22.152 1.00 59.22 96 HIS A C 1
ATOM 765 O O . HIS A 1 96 ? -14.623 11.159 23.367 1.00 59.22 96 HIS A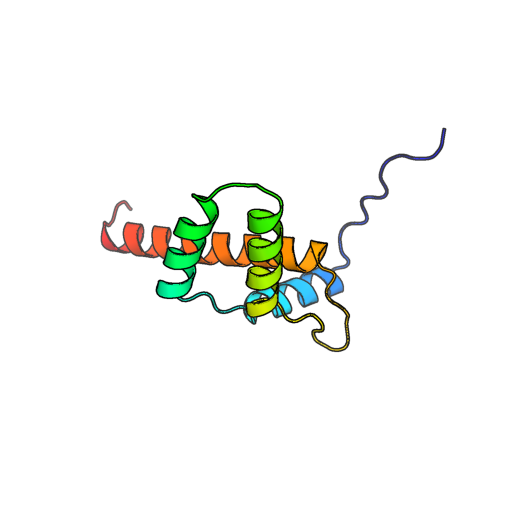 O 1
ATOM 771 N N . GLY A 1 97 ? -14.222 12.068 21.357 1.00 52.72 97 GLY A N 1
ATOM 772 C CA . GLY A 1 97 ? -14.324 13.467 21.790 1.00 52.72 97 GLY A CA 1
ATOM 773 C C . GLY A 1 97 ? -13.375 13.888 22.917 1.00 52.72 97 GLY A C 1
ATOM 774 O O . GLY A 1 97 ? -13.756 14.706 23.749 1.00 52.72 97 GLY A O 1
ATOM 775 N N . TYR A 1 98 ? -12.148 13.366 22.959 1.00 53.44 98 TYR A N 1
ATOM 776 C CA . TYR A 1 98 ? -11.096 13.933 23.809 1.00 53.44 98 TYR A CA 1
ATOM 777 C C . TYR A 1 98 ? -10.419 15.098 23.069 1.00 53.44 98 TYR A C 1
ATOM 779 O O . TYR A 1 98 ? -9.364 14.924 22.463 1.00 53.44 98 TYR A O 1
ATOM 787 N N . GLY A 1 99 ? -11.084 16.257 23.058 1.00 50.62 99 GLY A N 1
ATOM 788 C CA . GLY A 1 99 ? -10.554 17.548 22.601 1.00 50.62 99 GLY A CA 1
ATOM 789 C C . GLY A 1 99 ? -10.319 18.501 23.762 1.00 50.62 99 GLY A C 1
ATOM 790 O O . GLY A 1 99 ? -11.082 18.409 24.750 1.00 50.62 99 GLY A O 1
#

Sequence (99 aa):
MPSLDSCSKPSSEEEAWQNRLLSNIHISDEHLNALLRLSAGSRDERGYIKIIVTIRCFVPQAFEDRHVSDELAQDIFNLAIENTVKEKLRSIESIHGYG

Radius of gyration: 16.79 Å; chains: 1; bounding box: 55×37×40 Å

Foldseek 3Di:
DDDPDPPPDDDPVRVVQLVVQLVQFDQDPVNLVVVVVLVVDDPDPVSVVVVLVSLCVGGPCDDPNDGQDSVNSVVSVVVSSVVVVVVVVVVVCVVVDPD

Organism: Aspergillus flavus (strain ATCC 200026 / FGSC A1120 / IAM 13836 / NRRL 3357 / JCM 12722 / SRRC 167) (NCBI:txid332952)

pLDDT: mean 82.18, std 14.02, range [40.75, 95.44]

Secondary structure (DSSP, 8-state):
-PPP----PPPHHHHHHHHHHHHT----HHHHHHHHHHHTS--SHHHHHHHHHHHHHHS-SEETTEE--HHHHHHHHHHHHHHHHHHHHHHHHHHHT--